Protein AF-A0A3P1ZM75-F1 (afdb_monomer)

Radius of gyration: 12.14 Å; Cα contacts (8 Å, |Δi|>4): 94; chains: 1; bounding box: 27×29×27 Å

Foldseek 3Di:
DDFDADPVRHTPDDDDDDPPDQPLVCLLVRCPPDADQEDEDEQSNPDPVNCVSCVVNNYHYDYAHDPPDPDHD

Solvent-accessible surface area (backbone atoms only — not comparable to full-atom values): 4646 Å² total; per-residue (Å²): 111,48,76,36,59,50,96,86,67,50,77,76,45,76,48,84,62,63,94,83,63,63,66,60,75,48,46,55,68,60,55,58,91,57,78,50,72,61,44,78,51,59,44,86,53,55,47,79,66,47,51,58,52,32,49,76,48,64,21,45,70,53,52,52,62,47,94,83,50,94,70,88,117

Mean predicted aligned error: 5.93 Å

Sequence (73 aa):
MHLAVDAHGMPVRAFVTQGTTADCTQAIALIGGFTAEKLLADKGYDTDEIPAQAEKQGMETVIPPKKNRKEQR

Structure (mmCIF, N/CA/C/O backbone):
data_AF-A0A3P1ZM75-F1
#
_entry.id   AF-A0A3P1ZM75-F1
#
loop_
_atom_site.group_PDB
_atom_site.id
_atom_site.type_symbol
_atom_site.label_atom_id
_atom_site.label_alt_id
_atom_site.label_comp_id
_atom_site.label_asym_id
_atom_site.label_entity_id
_atom_site.label_seq_id
_atom_site.pdbx_PDB_ins_code
_atom_site.Cartn_x
_atom_site.Cartn_y
_atom_site.Cartn_z
_atom_site.occupancy
_atom_site.B_iso_or_eq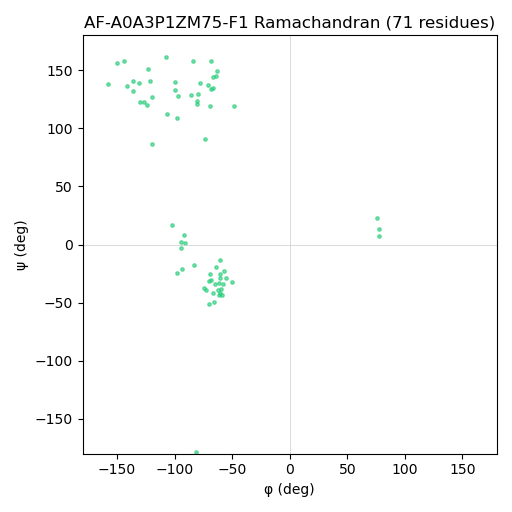uiv
_atom_site.auth_seq_id
_atom_site.auth_comp_id
_atom_site.auth_asym_id
_atom_site.auth_atom_id
_atom_site.pdbx_PDB_model_num
ATOM 1 N N . MET A 1 1 ? 10.776 4.208 -4.406 1.00 76.81 1 MET A N 1
ATOM 2 C CA . MET A 1 1 ? 10.282 3.144 -5.311 1.00 76.81 1 MET A CA 1
ATOM 3 C C . MET A 1 1 ? 9.150 2.459 -4.589 1.00 76.81 1 MET A C 1
ATOM 5 O O . MET A 1 1 ? 9.329 2.125 -3.427 1.00 76.81 1 MET A O 1
ATOM 9 N N . HIS A 1 2 ? 8.020 2.272 -5.257 1.00 84.69 2 HIS A N 1
ATOM 10 C CA . HIS A 1 2 ? 6.827 1.671 -4.673 1.00 84.69 2 HIS A CA 1
ATOM 11 C C . HIS A 1 2 ? 6.443 0.431 -5.473 1.00 84.69 2 HIS A C 1
ATOM 13 O O . HIS A 1 2 ? 6.546 0.444 -6.701 1.00 84.69 2 HIS A O 1
ATOM 19 N N . LEU A 1 3 ? 6.015 -0.625 -4.787 1.00 86.31 3 LEU A N 1
ATOM 20 C CA . LEU A 1 3 ? 5.770 -1.935 -5.376 1.00 86.31 3 LEU A CA 1
ATOM 21 C C . LEU A 1 3 ? 4.452 -2.502 -4.849 1.00 86.31 3 LEU A C 1
ATOM 23 O O . LEU A 1 3 ? 4.226 -2.513 -3.643 1.00 86.31 3 LEU A O 1
ATOM 27 N N . ALA A 1 4 ? 3.614 -2.993 -5.752 1.00 87.56 4 ALA A N 1
ATOM 28 C CA . ALA A 1 4 ? 2.505 -3.879 -5.448 1.00 87.56 4 ALA A CA 1
ATOM 29 C C . ALA A 1 4 ? 2.943 -5.307 -5.774 1.00 87.56 4 ALA A C 1
ATOM 31 O O . ALA A 1 4 ? 3.500 -5.561 -6.848 1.00 87.56 4 ALA A O 1
ATOM 32 N N . VAL A 1 5 ? 2.687 -6.221 -4.847 1.00 87.31 5 VAL A N 1
ATOM 33 C CA . VAL A 1 5 ? 2.999 -7.645 -4.971 1.00 87.31 5 VAL A CA 1
ATOM 34 C C . VAL A 1 5 ? 1.727 -8.460 -4.784 1.00 87.31 5 VAL A C 1
ATOM 36 O O . VAL A 1 5 ? 0.812 -8.023 -4.086 1.00 87.31 5 VAL A O 1
ATOM 39 N N . ASP A 1 6 ? 1.663 -9.625 -5.414 1.00 88.56 6 ASP A N 1
ATOM 40 C CA . ASP A 1 6 ? 0.609 -10.599 -5.145 1.00 88.56 6 ASP A CA 1
ATOM 41 C C . ASP A 1 6 ? 0.910 -11.447 -3.894 1.00 88.56 6 ASP A C 1
ATOM 43 O O . ASP A 1 6 ? 1.933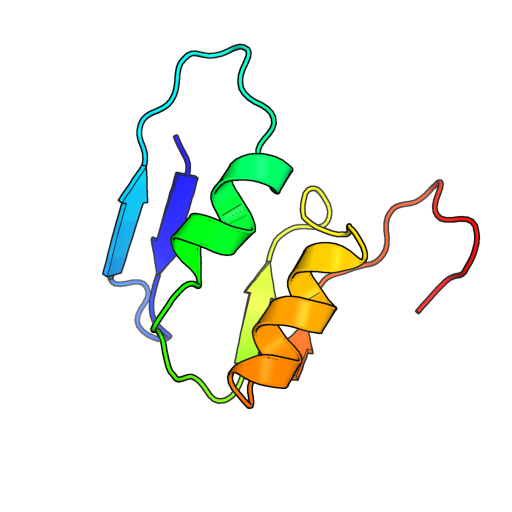 -11.284 -3.222 1.00 88.56 6 ASP A O 1
ATOM 47 N N . ALA A 1 7 ? 0.013 -12.385 -3.586 1.00 87.38 7 ALA A N 1
ATOM 48 C CA . ALA A 1 7 ? 0.140 -13.284 -2.440 1.00 87.38 7 ALA A CA 1
ATOM 49 C C . ALA A 1 7 ? 1.356 -14.233 -2.511 1.00 87.38 7 ALA A C 1
ATOM 51 O O . ALA A 1 7 ? 1.782 -14.754 -1.482 1.00 87.38 7 ALA A O 1
ATOM 52 N N . HIS A 1 8 ? 1.932 -14.449 -3.697 1.00 88.81 8 HIS A N 1
ATOM 53 C CA . HIS A 1 8 ? 3.147 -15.242 -3.897 1.00 88.81 8 HIS A CA 1
ATOM 54 C C . HIS A 1 8 ? 4.423 -14.391 -3.826 1.00 88.81 8 HIS A C 1
ATOM 56 O O . HIS A 1 8 ? 5.525 -14.917 -3.983 1.00 88.81 8 HIS A O 1
ATOM 62 N N . GLY A 1 9 ? 4.292 -13.084 -3.579 1.00 85.38 9 GLY A N 1
ATOM 63 C CA . GLY A 1 9 ? 5.404 -12.141 -3.561 1.00 85.38 9 GLY A CA 1
ATOM 64 C C . GLY A 1 9 ? 5.877 -11.740 -4.957 1.00 85.38 9 GLY A C 1
ATOM 65 O O . GLY A 1 9 ? 6.948 -11.143 -5.083 1.00 85.38 9 GLY A O 1
ATOM 66 N N . MET A 1 10 ? 5.109 -12.045 -6.009 1.00 91.00 10 MET A N 1
ATOM 67 C CA . MET A 1 10 ? 5.453 -11.624 -7.362 1.00 91.00 10 MET A CA 1
ATOM 68 C C . MET A 1 10 ? 5.050 -10.158 -7.560 1.00 91.00 10 MET A C 1
ATOM 70 O O . MET A 1 10 ? 3.915 -9.781 -7.260 1.00 91.00 10 MET A O 1
ATOM 74 N N . PRO A 1 11 ? 5.955 -9.301 -8.057 1.00 87.25 11 PRO A N 1
ATOM 75 C CA . PRO A 1 11 ? 5.640 -7.903 -8.300 1.00 87.25 11 PRO A CA 1
ATOM 76 C C . PRO A 1 11 ? 4.650 -7.761 -9.460 1.00 87.25 11 PRO A C 1
ATOM 78 O O . PRO A 1 11 ? 4.955 -8.121 -10.594 1.00 87.25 11 PRO A O 1
ATOM 81 N N . VAL A 1 12 ? 3.481 -7.184 -9.180 1.00 88.69 12 VAL A N 1
ATOM 82 C CA . VAL A 1 12 ? 2.415 -6.951 -10.172 1.00 88.69 12 VAL A CA 1
ATOM 83 C C . VAL A 1 12 ? 2.420 -5.525 -10.720 1.00 88.69 12 VAL A C 1
ATOM 85 O O . VAL A 1 12 ? 1.943 -5.282 -11.828 1.00 88.69 12 VAL A O 1
ATOM 88 N N . ARG A 1 13 ? 2.963 -4.558 -9.968 1.00 89.44 13 ARG A N 1
ATOM 89 C CA . ARG A 1 13 ? 3.117 -3.165 -10.419 1.00 89.44 13 ARG A CA 1
ATOM 90 C C . ARG A 1 13 ? 4.211 -2.458 -9.637 1.00 89.44 13 ARG A C 1
ATOM 92 O O . ARG A 1 13 ? 4.266 -2.581 -8.420 1.00 89.44 13 ARG A O 1
ATOM 99 N N . ALA A 1 14 ? 5.034 -1.668 -10.317 1.00 86.50 14 ALA A N 1
ATOM 100 C CA . ALA A 1 14 ? 6.052 -0.841 -9.682 1.00 86.50 14 ALA A CA 1
ATOM 101 C C . ALA A 1 14 ? 5.985 0.596 -10.202 1.00 86.50 14 ALA A C 1
ATOM 103 O O . ALA A 1 14 ? 5.853 0.813 -11.405 1.00 86.50 14 ALA A O 1
ATOM 104 N N . PHE A 1 15 ? 6.148 1.568 -9.306 1.00 84.06 15 PHE A N 1
ATOM 105 C CA . PHE A 1 15 ? 6.388 2.962 -9.669 1.00 84.06 15 PHE A CA 1
ATOM 106 C C . PHE A 1 15 ? 7.727 3.428 -9.115 1.00 84.06 15 PHE A C 1
ATOM 108 O O . PHE A 1 15 ? 8.008 3.350 -7.913 1.00 84.06 15 PHE A O 1
ATOM 115 N N . VAL A 1 16 ? 8.555 3.963 -10.004 1.00 82.19 16 VAL A N 1
ATOM 116 C CA . VAL A 1 16 ? 9.789 4.651 -9.638 1.00 82.19 16 VAL A CA 1
ATOM 117 C C . VAL A 1 16 ? 9.490 6.143 -9.648 1.00 82.19 16 VAL A C 1
ATOM 119 O O . VAL A 1 16 ? 9.271 6.734 -10.700 1.00 82.19 16 VAL A O 1
ATOM 122 N N . THR A 1 17 ? 9.438 6.743 -8.464 1.00 78.12 17 THR A N 1
ATOM 123 C CA . THR A 1 17 ? 9.216 8.180 -8.291 1.00 78.12 17 THR A CA 1
ATOM 124 C C . THR A 1 17 ? 10.495 8.878 -7.858 1.00 78.12 17 THR A C 1
ATOM 126 O O . THR A 1 17 ? 11.425 8.248 -7.346 1.00 78.12 17 THR A O 1
ATOM 129 N N . GLN A 1 18 ? 10.530 10.199 -8.030 1.00 77.50 18 GLN A N 1
ATOM 130 C CA . GLN A 1 18 ? 11.577 11.030 -7.444 1.00 77.50 18 GLN A CA 1
ATOM 131 C C . GLN A 1 18 ? 11.509 10.969 -5.910 1.00 77.50 18 GLN A C 1
ATOM 133 O O . GLN A 1 18 ? 10.426 10.815 -5.340 1.00 77.50 18 GLN A O 1
ATOM 138 N N . GLY A 1 19 ? 12.661 11.102 -5.244 1.00 71.31 19 GLY A N 1
ATOM 139 C CA . GLY A 1 19 ? 12.809 10.861 -3.800 1.00 71.31 19 GLY A CA 1
ATOM 140 C C . GLY A 1 19 ? 11.965 11.751 -2.878 1.00 71.31 19 GLY A C 1
ATOM 141 O O . GLY A 1 19 ? 11.828 11.440 -1.704 1.00 71.31 19 GLY A O 1
ATOM 142 N N . THR A 1 20 ? 11.380 12.832 -3.394 1.00 70.88 20 THR A N 1
ATOM 143 C CA . THR A 1 20 ? 10.503 13.759 -2.661 1.00 70.88 20 THR A CA 1
ATOM 144 C C . THR A 1 20 ? 9.010 13.443 -2.792 1.00 70.88 20 THR A C 1
ATOM 146 O O . THR A 1 20 ? 8.188 14.134 -2.196 1.00 70.88 20 THR A O 1
ATOM 149 N N . THR A 1 21 ? 8.628 12.427 -3.572 1.00 68.75 21 THR A N 1
ATOM 150 C CA . THR A 1 21 ? 7.214 12.064 -3.758 1.00 68.75 21 THR A CA 1
ATOM 151 C C . THR A 1 21 ? 6.727 11.228 -2.580 1.00 68.75 21 THR A C 1
ATOM 153 O O . THR A 1 21 ? 7.293 10.174 -2.311 1.00 68.75 21 THR A O 1
ATOM 156 N N . ALA A 1 22 ? 5.669 11.677 -1.905 1.00 65.88 22 ALA A N 1
ATOM 157 C CA . ALA A 1 22 ? 5.082 10.955 -0.781 1.00 65.88 22 ALA A CA 1
ATOM 158 C C . ALA A 1 22 ? 4.405 9.649 -1.230 1.00 65.88 22 ALA A C 1
ATOM 160 O O . ALA A 1 22 ? 3.597 9.655 -2.166 1.00 65.88 22 ALA A O 1
ATOM 161 N N . ASP A 1 23 ? 4.668 8.555 -0.514 1.00 68.06 23 ASP A N 1
ATOM 162 C CA . ASP A 1 23 ? 4.188 7.207 -0.841 1.00 68.06 23 ASP A CA 1
ATOM 163 C C . ASP A 1 23 ? 2.654 7.109 -0.929 1.00 68.06 23 ASP A C 1
ATOM 165 O O . ASP A 1 23 ? 2.108 6.399 -1.778 1.00 68.06 23 ASP A O 1
ATOM 169 N N . CYS A 1 24 ? 1.933 7.884 -0.110 1.00 64.81 24 CYS A N 1
ATOM 170 C CA . CYS A 1 24 ? 0.467 7.890 -0.078 1.00 64.81 24 CYS A CA 1
ATOM 171 C C . CYS A 1 24 ? -0.169 8.328 -1.407 1.00 64.81 24 CYS A C 1
ATOM 173 O O . CYS A 1 24 ? -1.200 7.785 -1.796 1.00 64.81 24 CYS A O 1
ATOM 175 N N . THR A 1 25 ? 0.472 9.239 -2.149 1.00 69.50 25 THR A N 1
ATOM 176 C CA . THR A 1 25 ? -0.040 9.704 -3.452 1.00 69.50 25 THR A CA 1
ATOM 177 C C . THR A 1 25 ? 0.032 8.627 -4.533 1.00 69.50 25 THR A C 1
ATOM 179 O O . THR A 1 25 ? -0.752 8.638 -5.478 1.00 69.50 25 THR A O 1
ATOM 182 N N . GLN A 1 26 ? 0.949 7.669 -4.388 1.00 79.50 26 GLN A N 1
ATOM 183 C CA . GLN A 1 26 ? 1.172 6.605 -5.367 1.00 79.50 26 GLN A CA 1
ATOM 184 C C . GLN A 1 26 ? 0.385 5.337 -5.044 1.00 79.50 26 GLN A C 1
ATOM 186 O O . GLN A 1 26 ? 0.125 4.536 -5.936 1.00 79.50 26 GLN A O 1
ATOM 191 N N . ALA A 1 27 ? -0.035 5.156 -3.793 1.00 80.38 27 ALA A N 1
ATOM 192 C CA . ALA A 1 27 ? -0.774 3.981 -3.338 1.00 80.38 27 ALA A CA 1
ATOM 193 C C . ALA A 1 27 ? -2.093 3.764 -4.090 1.00 80.38 27 ALA A C 1
ATOM 195 O O . ALA A 1 27 ? -2.386 2.650 -4.514 1.00 80.38 27 ALA A O 1
ATOM 196 N N . ILE A 1 28 ? -2.854 4.836 -4.324 1.00 83.81 28 ILE A N 1
ATOM 197 C CA . ILE A 1 28 ? -4.111 4.787 -5.088 1.00 83.81 28 ILE A CA 1
ATOM 198 C C . ILE A 1 28 ? -3.839 4.321 -6.525 1.00 83.81 28 ILE A C 1
ATOM 200 O O . ILE A 1 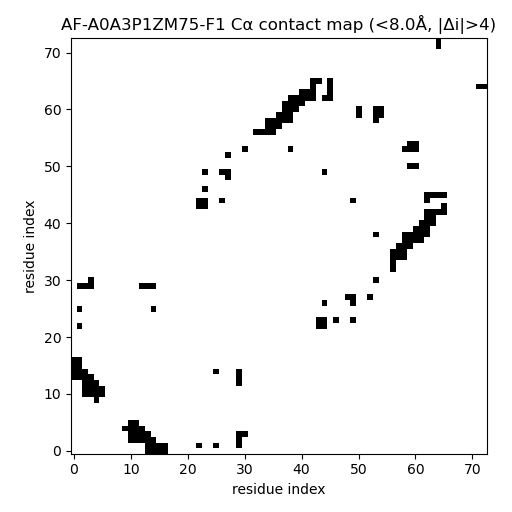28 ? -4.546 3.460 -7.049 1.00 83.81 28 ILE A O 1
ATOM 204 N N . ALA A 1 29 ? -2.782 4.849 -7.148 1.00 84.19 29 ALA A N 1
ATOM 205 C CA . ALA A 1 29 ? -2.351 4.443 -8.483 1.00 84.19 29 ALA A CA 1
ATOM 206 C C . ALA A 1 29 ? -1.784 3.010 -8.507 1.00 84.19 29 ALA A C 1
ATOM 208 O O . ALA A 1 29 ? -1.923 2.308 -9.510 1.00 84.19 29 ALA A O 1
ATOM 209 N N . LEU A 1 30 ? -1.177 2.544 -7.410 1.00 84.56 30 LEU A N 1
ATOM 210 C CA . LEU A 1 30 ? -0.693 1.169 -7.253 1.00 84.56 30 LEU A CA 1
ATOM 211 C C . LEU A 1 30 ? -1.835 0.178 -7.238 1.00 84.56 30 LEU A C 1
ATOM 213 O O . LEU A 1 30 ? -1.785 -0.775 -8.002 1.00 84.56 30 LEU A O 1
ATOM 217 N N . ILE A 1 31 ? -2.862 0.418 -6.429 1.00 85.19 31 ILE A N 1
ATOM 218 C CA . ILE A 1 31 ? -3.984 -0.517 -6.287 1.00 85.19 31 ILE A CA 1
ATOM 219 C C . ILE A 1 31 ? -5.030 -0.351 -7.395 1.00 85.19 31 ILE A C 1
ATOM 221 O O . ILE A 1 31 ? -5.836 -1.239 -7.628 1.00 85.19 31 ILE A O 1
ATOM 225 N N . GLY A 1 32 ? -5.023 0.775 -8.113 1.00 85.31 32 GLY A N 1
ATOM 226 C CA . GLY A 1 32 ? -5.979 1.090 -9.174 1.00 85.31 32 GLY A CA 1
ATOM 227 C C . GLY A 1 32 ? -6.175 -0.036 -10.195 1.00 85.31 32 GLY A C 1
ATOM 228 O O . GLY A 1 3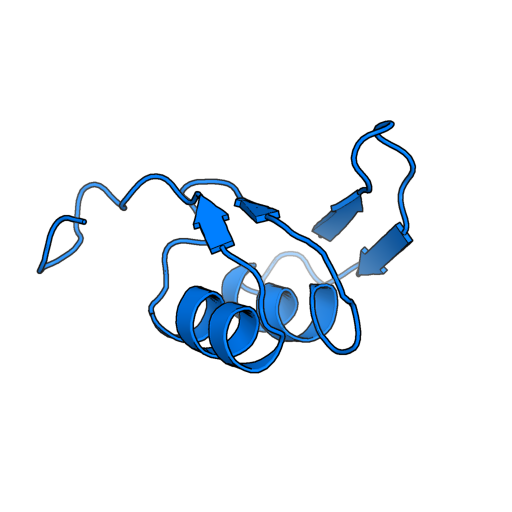2 ? -5.237 -0.416 -10.901 1.00 85.31 32 GLY A O 1
ATOM 229 N N . GLY A 1 33 ? -7.410 -0.529 -10.305 1.00 83.12 33 GLY A N 1
ATOM 230 C CA . GLY A 1 33 ? -7.795 -1.542 -11.292 1.00 83.12 33 GLY A CA 1
ATOM 231 C C . GLY A 1 33 ? -7.371 -2.969 -10.945 1.00 83.12 33 GLY A C 1
ATOM 232 O O . GLY A 1 33 ? -7.532 -3.852 -11.783 1.00 83.12 33 GLY A O 1
ATOM 233 N N . PHE A 1 34 ? -6.837 -3.207 -9.745 1.00 84.81 34 PHE A N 1
ATOM 234 C CA . PHE A 1 34 ? -6.673 -4.560 -9.233 1.00 84.81 34 PHE A CA 1
ATOM 235 C C . PHE A 1 34 ? -7.962 -5.050 -8.574 1.00 84.81 34 PHE A C 1
ATOM 237 O O . PHE A 1 34 ? -8.824 -4.271 -8.171 1.00 84.81 34 PHE A O 1
ATOM 244 N N . THR A 1 35 ? -8.094 -6.368 -8.478 1.00 81.56 35 THR A N 1
ATOM 245 C CA . THR A 1 35 ? -9.149 -7.031 -7.713 1.00 81.56 35 THR A CA 1
ATOM 246 C C . THR A 1 35 ? -8.460 -8.062 -6.836 1.00 81.56 35 THR A C 1
ATOM 248 O O . THR A 1 35 ? -7.695 -8.884 -7.337 1.00 81.56 35 THR A O 1
ATOM 251 N N . ALA A 1 36 ? -8.664 -7.968 -5.528 1.00 85.50 36 ALA A N 1
ATOM 252 C CA . ALA A 1 36 ? -8.027 -8.820 -4.534 1.00 85.50 36 ALA A CA 1
ATOM 253 C C . ALA A 1 36 ? -8.966 -8.975 -3.338 1.00 85.50 36 ALA A C 1
ATOM 255 O O . ALA A 1 36 ? -9.811 -8.121 -3.096 1.00 85.50 36 ALA A O 1
ATOM 256 N N . GLU A 1 37 ? -8.812 -10.047 -2.569 1.00 87.12 37 GLU A N 1
ATOM 257 C CA . GLU A 1 37 ? -9.604 -10.219 -1.347 1.00 87.12 37 GLU A CA 1
ATOM 258 C C . GLU A 1 37 ? -9.110 -9.294 -0.231 1.00 87.12 37 GLU A C 1
ATOM 260 O O . GLU A 1 37 ? -9.909 -8.747 0.526 1.00 87.12 37 GLU A O 1
ATOM 265 N N . LYS A 1 38 ? -7.788 -9.090 -0.141 1.00 87.88 38 LYS A N 1
ATOM 266 C CA . LYS A 1 38 ? -7.160 -8.268 0.896 1.00 87.88 38 LYS A CA 1
ATOM 267 C C . LYS A 1 38 ? -6.083 -7.358 0.325 1.00 87.88 38 LYS A C 1
ATOM 269 O O . LYS A 1 38 ? -5.275 -7.785 -0.498 1.00 87.88 38 LYS A O 1
ATOM 274 N N . LEU A 1 39 ? -6.028 -6.132 0.834 1.00 89.12 39 LEU A N 1
ATOM 275 C CA . LEU A 1 39 ? -4.946 -5.184 0.607 1.00 89.12 39 LEU A CA 1
ATOM 276 C C . LEU A 1 39 ? -4.092 -5.074 1.871 1.00 89.12 39 LEU A C 1
ATOM 278 O O . LEU A 1 39 ? -4.532 -4.533 2.885 1.00 89.12 39 LEU A O 1
ATOM 282 N N . LEU A 1 40 ? -2.855 -5.555 1.786 1.00 89.19 40 LEU A N 1
ATOM 283 C CA . LEU A 1 40 ? -1.843 -5.421 2.831 1.00 89.19 40 LEU A CA 1
ATOM 284 C C . LEU A 1 40 ? -0.950 -4.225 2.499 1.00 89.19 40 LEU A C 1
ATOM 286 O O . LEU A 1 40 ? -0.405 -4.151 1.398 1.00 89.19 40 LEU A O 1
ATOM 290 N N . ALA A 1 41 ? -0.778 -3.302 3.443 1.00 87.81 41 ALA A N 1
ATOM 291 C CA . ALA A 1 41 ? 0.148 -2.186 3.272 1.00 87.81 41 ALA A CA 1
ATOM 292 C C . ALA A 1 41 ? 0.838 -1.815 4.587 1.00 87.81 41 ALA A C 1
ATOM 294 O O . ALA A 1 41 ? 0.347 -2.103 5.679 1.00 87.81 41 ALA A O 1
ATOM 295 N N . ASP A 1 42 ? 1.993 -1.160 4.472 1.00 85.12 42 ASP A N 1
ATOM 296 C CA . ASP A 1 42 ? 2.729 -0.663 5.632 1.00 85.12 42 ASP A CA 1
ATOM 297 C C . ASP A 1 42 ? 1.984 0.489 6.330 1.00 85.12 42 ASP A C 1
ATOM 299 O O . ASP A 1 42 ? 1.205 1.219 5.717 1.00 85.12 42 ASP A O 1
ATOM 303 N N . LYS A 1 43 ? 2.293 0.715 7.609 1.00 82.62 43 LYS A N 1
ATOM 304 C CA . LYS A 1 43 ? 1.792 1.834 8.420 1.00 82.62 43 LYS A CA 1
ATOM 305 C C . LYS A 1 43 ? 1.950 3.195 7.732 1.00 82.62 43 LYS A C 1
ATOM 307 O O . LYS A 1 43 ? 1.127 4.081 7.946 1.00 82.62 43 LYS A O 1
ATOM 312 N N . GLY A 1 44 ? 2.986 3.399 6.913 1.00 80.38 44 GLY A N 1
ATOM 313 C CA . GLY A 1 44 ? 3.172 4.618 6.110 1.00 80.38 44 GLY A CA 1
ATOM 314 C C . GLY A 1 44 ? 1.984 4.947 5.192 1.00 80.38 44 GLY A C 1
ATOM 315 O O . GLY A 1 44 ? 1.684 6.125 4.976 1.00 80.38 44 GLY A O 1
ATOM 316 N N . TYR A 1 45 ? 1.249 3.920 4.766 1.00 79.94 45 TYR A N 1
ATOM 317 C CA . TYR A 1 45 ? 0.064 3.977 3.908 1.00 79.94 45 TYR A CA 1
ATOM 318 C C . TYR A 1 45 ? -1.258 4.074 4.683 1.00 79.94 45 TYR A C 1
ATOM 320 O O . TYR A 1 45 ? -2.331 4.004 4.096 1.00 79.94 45 TYR A O 1
ATOM 328 N N . ASP A 1 46 ? -1.226 4.261 6.002 1.00 81.12 46 ASP A N 1
ATOM 329 C CA . ASP A 1 46 ? -2.438 4.587 6.751 1.00 81.12 46 ASP A CA 1
ATOM 330 C C . ASP A 1 46 ? -2.825 6.051 6.469 1.00 81.12 46 ASP A C 1
ATOM 332 O O . ASP A 1 46 ? -2.318 6.999 7.080 1.00 81.12 46 ASP A O 1
ATOM 336 N N . THR A 1 47 ? -3.652 6.226 5.443 1.00 81.12 47 THR A N 1
ATOM 337 C CA . THR A 1 47 ? -4.326 7.466 5.032 1.00 81.12 47 THR A CA 1
ATOM 338 C C . THR A 1 47 ? -5.724 7.086 4.581 1.00 81.12 47 THR A C 1
ATOM 340 O O . THR A 1 47 ? -5.848 6.107 3.851 1.00 81.12 47 THR A O 1
ATOM 343 N N . ASP A 1 48 ? -6.754 7.842 4.966 1.00 83.19 48 ASP A N 1
ATOM 344 C CA . ASP A 1 48 ? -8.165 7.463 4.769 1.00 83.19 48 ASP A CA 1
ATOM 345 C C . ASP A 1 48 ? -8.5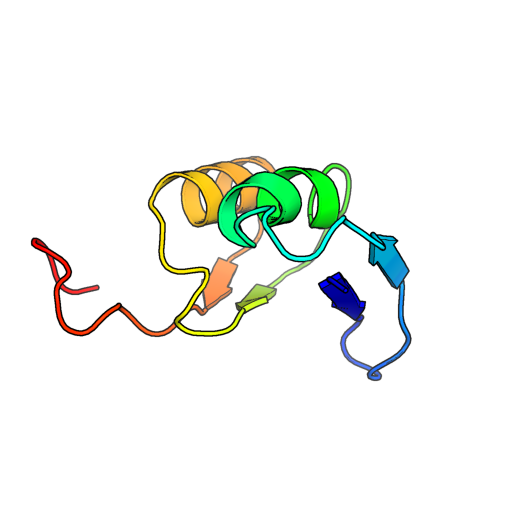62 7.188 3.306 1.00 83.19 48 ASP A C 1
ATOM 347 O O . ASP A 1 48 ? -9.495 6.432 3.043 1.00 83.19 48 ASP A O 1
ATOM 351 N N . GLU A 1 49 ? -7.822 7.738 2.345 1.00 84.81 49 GLU A N 1
ATOM 352 C CA . GLU A 1 49 ? -8.075 7.567 0.912 1.00 84.81 49 GLU A CA 1
ATOM 353 C C . GLU A 1 49 ? -7.779 6.146 0.400 1.00 84.81 49 GLU A C 1
ATOM 355 O O . GLU A 1 49 ? -8.443 5.664 -0.517 1.00 84.81 49 GLU A O 1
ATOM 360 N N . ILE A 1 50 ? -6.804 5.455 0.996 1.00 85.38 50 ILE A N 1
ATOM 361 C CA . ILE A 1 50 ? -6.380 4.110 0.579 1.00 85.38 50 ILE A CA 1
ATOM 362 C C . ILE A 1 50 ? -7.438 3.045 0.908 1.00 85.38 50 ILE A 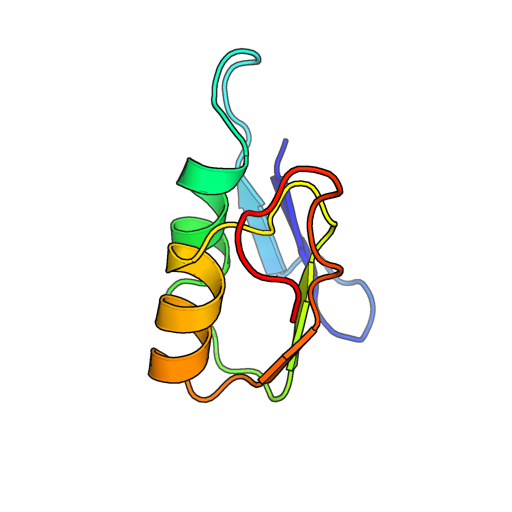C 1
ATOM 364 O O . ILE A 1 50 ? -7.828 2.327 -0.016 1.00 85.38 50 ILE A O 1
ATOM 368 N N . PRO A 1 51 ? -7.963 2.944 2.148 1.00 85.69 51 PRO A N 1
ATOM 369 C CA . PRO A 1 51 ? -9.066 2.042 2.438 1.00 85.69 51 PRO A CA 1
ATOM 370 C C . PRO A 1 51 ? -10.326 2.400 1.657 1.00 85.69 51 PRO A C 1
ATOM 372 O O . PRO A 1 51 ? -10.925 1.504 1.079 1.00 85.69 51 PRO A O 1
ATOM 375 N N . ALA A 1 52 ? -10.650 3.687 1.490 1.00 87.88 52 ALA A N 1
ATOM 376 C CA . ALA A 1 52 ? -11.802 4.085 0.680 1.00 87.88 52 ALA A CA 1
ATOM 377 C C . ALA A 1 52 ? -11.698 3.609 -0.783 1.00 87.88 52 ALA A C 1
ATOM 379 O O . ALA A 1 52 ? -12.695 3.219 -1.394 1.00 87.88 52 ALA A O 1
ATOM 380 N N . GLN A 1 53 ? -10.498 3.635 -1.370 1.00 87.38 53 GLN A N 1
ATOM 381 C CA . GLN A 1 53 ? -10.271 3.130 -2.724 1.00 87.38 53 GLN A CA 1
ATOM 382 C C . GLN A 1 53 ? -10.305 1.597 -2.790 1.00 87.38 53 GLN A C 1
ATOM 384 O O . GLN A 1 53 ? -10.835 1.041 -3.750 1.00 87.38 53 GLN A O 1
ATOM 389 N N . ALA A 1 54 ? -9.749 0.919 -1.791 1.00 87.62 54 ALA A N 1
ATOM 390 C CA . ALA A 1 54 ? -9.754 -0.535 -1.698 1.00 87.62 54 ALA A CA 1
ATOM 391 C C . ALA A 1 54 ? -11.175 -1.091 -1.496 1.00 87.62 54 ALA A C 1
ATOM 393 O O . ALA A 1 54 ? -11.567 -2.022 -2.195 1.00 87.62 54 ALA A O 1
ATOM 394 N N . GLU A 1 55 ? -11.991 -0.451 -0.655 1.00 87.69 55 GLU A N 1
ATOM 395 C CA . GLU A 1 55 ? -13.411 -0.779 -0.471 1.00 87.69 55 GLU A CA 1
ATOM 396 C C . GLU A 1 55 ? -14.198 -0.626 -1.779 1.00 87.69 55 GLU A C 1
ATOM 398 O O . GLU A 1 55 ? -14.981 -1.504 -2.139 1.00 87.69 55 GLU A O 1
ATOM 403 N N . LYS A 1 56 ? -13.935 0.433 -2.562 1.00 87.31 56 LYS A N 1
ATOM 404 C CA . LYS A 1 56 ? -14.522 0.598 -3.909 1.00 87.31 56 LYS A CA 1
ATOM 405 C C . LYS A 1 56 ? -14.142 -0.524 -4.876 1.00 87.31 56 LYS A C 1
ATOM 407 O O . LYS A 1 56 ? -14.872 -0.764 -5.833 1.00 87.31 56 LYS A O 1
ATOM 412 N N . GLN A 1 57 ? -13.007 -1.178 -4.653 1.00 86.44 57 GLN A N 1
ATOM 413 C CA . GLN A 1 57 ? -12.536 -2.315 -5.446 1.00 86.44 57 GLN A CA 1
ATOM 414 C C . GLN A 1 57 ? -12.933 -3.670 -4.839 1.00 86.44 57 GLN A C 1
ATOM 416 O O . GLN A 1 57 ? -12.580 -4.706 -5.399 1.00 86.44 57 GLN A O 1
ATOM 421 N N . GLY A 1 58 ? -13.674 -3.672 -3.725 1.00 87.00 58 GLY A N 1
ATOM 422 C CA . GLY A 1 58 ? -14.111 -4.884 -3.032 1.00 87.00 58 GLY A CA 1
ATOM 423 C C . GLY A 1 58 ? -13.014 -5.580 -2.224 1.00 87.00 58 GLY A C 1
ATOM 424 O O . GLY A 1 58 ? -13.126 -6.776 -1.978 1.00 87.00 58 GLY A O 1
ATOM 425 N N . MET A 1 59 ? -11.959 -4.860 -1.833 1.00 89.88 59 MET A N 1
ATOM 426 C CA . MET A 1 59 ? -10.837 -5.401 -1.062 1.00 89.88 59 MET A CA 1
ATOM 427 C C . MET A 1 59 ? -10.973 -5.075 0.430 1.00 89.88 59 MET A C 1
ATOM 429 O O . MET A 1 59 ? -11.277 -3.939 0.799 1.00 89.88 59 MET A O 1
ATOM 433 N N . GLU A 1 60 ? -10.642 -6.029 1.299 1.00 89.12 60 GLU A N 1
ATOM 434 C CA . GLU A 1 60 ? -10.482 -5.786 2.736 1.00 89.12 60 GLU A CA 1
ATOM 435 C C . GLU A 1 60 ? -9.100 -5.181 3.024 1.00 89.12 60 GLU A C 1
ATOM 437 O O . GLU A 1 60 ? -8.066 -5.786 2.737 1.00 89.12 60 GLU A O 1
ATOM 442 N N . THR A 1 61 ? -9.044 -3.987 3.612 1.00 87.88 61 THR A N 1
ATOM 443 C CA . THR A 1 61 ? -7.758 -3.365 3.957 1.00 87.88 61 THR A CA 1
ATOM 444 C C . THR A 1 61 ? -7.225 -3.811 5.302 1.00 87.88 61 THR A C 1
ATOM 446 O O . THR A 1 61 ? -7.886 -3.644 6.325 1.00 87.88 61 THR A O 1
ATOM 449 N N . VAL A 1 62 ? -5.973 -4.255 5.309 1.00 89.19 62 VAL A N 1
ATOM 450 C CA . 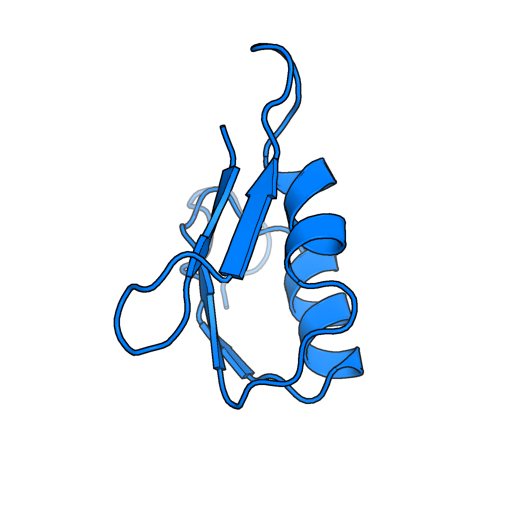VAL A 1 62 ? -5.216 -4.618 6.505 1.00 89.19 62 VAL A CA 1
ATOM 451 C C . VAL A 1 62 ? -3.986 -3.712 6.572 1.00 89.19 62 VAL A C 1
ATOM 453 O O . VAL A 1 62 ? -2.916 -4.040 6.057 1.00 89.19 62 VAL A O 1
ATOM 456 N N . ILE A 1 63 ? -4.162 -2.532 7.175 1.00 87.62 63 ILE A N 1
ATOM 457 C CA . ILE A 1 63 ? -3.114 -1.514 7.332 1.00 87.62 63 ILE A CA 1
ATOM 458 C C . ILE A 1 63 ? -3.019 -1.143 8.816 1.00 87.62 63 ILE A C 1
ATOM 460 O O . ILE A 1 63 ? -4.017 -0.711 9.394 1.00 87.62 63 ILE A O 1
ATOM 464 N N . PRO A 1 64 ? -1.850 -1.288 9.462 1.00 84.19 64 PRO A N 1
ATOM 465 C CA . PRO A 1 64 ? -1.698 -0.906 10.858 1.00 84.19 64 PRO A CA 1
ATOM 466 C C . PRO A 1 64 ? -1.828 0.622 11.028 1.00 84.19 64 PRO A C 1
ATOM 468 O O . PRO A 1 64 ? -1.183 1.374 10.291 1.00 84.19 64 PRO A O 1
ATOM 471 N N . PRO A 1 65 ? -2.585 1.113 12.029 1.00 79.94 65 PRO A N 1
ATOM 472 C CA . PRO A 1 65 ? -2.867 2.539 12.187 1.00 79.94 65 PRO A CA 1
ATOM 473 C C . PRO A 1 65 ? -1.605 3.335 12.542 1.00 79.94 65 PRO A C 1
ATOM 475 O O . PRO A 1 65 ? -0.753 2.874 13.313 1.00 79.94 65 PRO A O 1
ATOM 478 N N . LYS A 1 66 ? -1.462 4.566 12.040 1.00 79.44 66 LYS A N 1
ATOM 479 C CA . LYS A 1 66 ? -0.377 5.490 12.420 1.00 79.44 66 LYS A CA 1
ATOM 480 C C . LYS A 1 66 ? -0.467 5.874 13.898 1.00 79.44 66 LYS A C 1
ATOM 482 O O . LYS A 1 66 ? -1.544 6.061 14.447 1.00 79.44 66 LYS A O 1
ATOM 487 N N . LYS A 1 67 ? 0.695 6.060 14.549 1.00 72.50 67 LYS A N 1
ATOM 488 C CA . LYS A 1 67 ? 0.760 6.435 15.982 1.00 72.50 67 LYS A CA 1
ATOM 489 C C . LYS A 1 67 ? 0.078 7.780 16.280 1.00 72.50 67 LYS A C 1
ATOM 491 O O . LYS A 1 67 ? -0.429 7.956 17.377 1.00 72.50 67 LYS A O 1
ATOM 496 N N . ASN A 1 68 ? 0.048 8.688 15.302 1.00 70.69 68 ASN A N 1
ATOM 497 C CA . ASN A 1 68 ? -0.514 10.035 15.439 1.00 70.69 68 ASN A CA 1
ATOM 498 C C . ASN A 1 68 ? -1.906 10.172 14.795 1.00 70.69 68 ASN A C 1
ATOM 500 O O . ASN A 1 68 ? -2.333 11.288 14.499 1.00 70.69 68 ASN A O 1
ATOM 504 N N . ARG A 1 69 ? -2.596 9.061 14.501 1.00 67.94 69 ARG A N 1
ATOM 505 C CA . ARG A 1 69 ? -3.940 9.129 13.922 1.00 67.94 69 ARG A CA 1
ATOM 506 C C . ARG A 1 69 ? -4.930 9.633 14.971 1.00 67.94 69 ARG A C 1
ATOM 508 O O . ARG A 1 69 ? -4.870 9.218 16.125 1.00 67.94 69 ARG A O 1
ATOM 515 N N . LYS A 1 70 ? -5.833 10.528 14.556 1.00 63.56 70 LYS A N 1
ATOM 516 C CA . LYS A 1 70 ? -6.882 11.078 15.431 1.00 63.56 70 LYS A CA 1
ATOM 517 C C . LYS A 1 70 ? -7.886 10.014 15.881 1.00 63.56 70 LYS A C 1
ATOM 519 O O . LYS A 1 70 ? -8.353 10.076 17.009 1.00 63.56 70 LY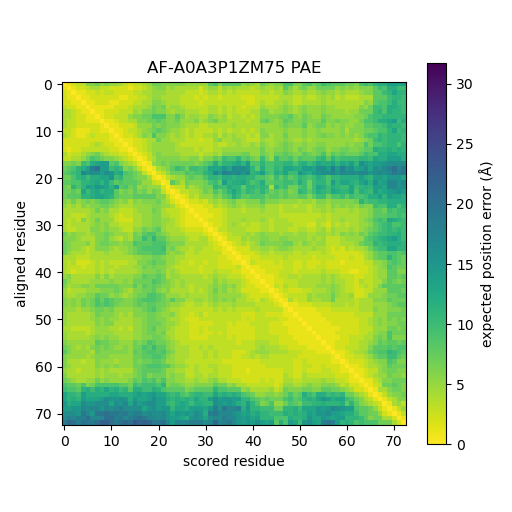S A O 1
ATOM 524 N N . GLU A 1 71 ? -8.168 9.036 15.026 1.00 63.78 71 GLU A N 1
ATOM 525 C CA . GLU A 1 71 ? -9.053 7.908 15.318 1.00 63.78 71 GLU A CA 1
ATOM 526 C C . GLU A 1 71 ? -8.302 6.600 15.079 1.00 63.78 71 GLU A C 1
ATOM 528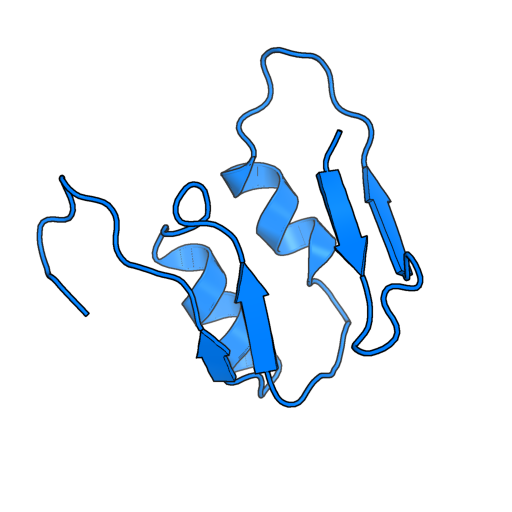 O O . GLU A 1 71 ? -7.806 6.359 13.981 1.00 63.78 71 GLU A O 1
ATOM 533 N N . GLN A 1 72 ? -8.173 5.770 16.114 1.00 60.75 72 GLN A N 1
ATOM 534 C CA . GLN A 1 72 ? -7.565 4.447 15.982 1.00 60.75 72 GLN A CA 1
ATOM 535 C C . GLN A 1 72 ? -8.579 3.474 15.364 1.00 60.75 72 GLN A C 1
ATOM 537 O O . GLN A 1 72 ? -9.762 3.530 15.692 1.00 60.75 72 GLN A O 1
ATOM 542 N N . ARG A 1 73 ? -8.105 2.617 14.456 1.00 63.62 73 ARG A N 1
ATOM 543 C CA . ARG A 1 73 ? -8.866 1.548 13.802 1.00 63.62 73 ARG A CA 1
ATOM 544 C C . ARG A 1 73 ? -8.201 0.213 14.089 1.00 63.62 73 ARG A C 1
ATOM 546 O O . ARG A 1 73 ? -6.949 0.221 14.178 1.00 63.62 73 ARG A O 1
#

Nearest PDB structures (foldseek):
  5ejk-assembly1_H  TM=4.778E-01  e=3.755E-01  Rous sarcoma virus - Prague C
  7yjn-assembly1_B  TM=4.887E-01  e=1.147E+00  Arabidopsis thaliana
  1nkv-assembly1_C  TM=5.401E-01  e=3.757E+00  Escherichia coli
  2ps3-assembly1_A  TM=4.165E-01  e=2.150E+00  Escherichia coli
  6m4n-assembly1_E  TM=5.005E-01  e=8.097E+00  Homo sapiens

pLDDT: mean 81.73, std 7.82, range [60.75, 91.0]

Secondary structure (DSSP, 8-state):
-EEEE-TTS-EEEEE---TTS-HHHHHHHHHTT---SEEE--GGG--THHHHHHHHTTPEEE-PPPTT-SS--